Protein AF-A0A853FVM4-F1 (afdb_monomer_lite)

Sequence (102 aa):
MSNGDMLAQLIAQAEAEGAGLVTLRAIAEEAGAMGAQRALSRLGLEDSGAAKDMSELRELLSAWRDAKRSALKAAFQWAGRMTAALVLVGLAVKLGFPGWLK

Foldseek 3Di:
DDPVVVLVVVLVVVVVVPDDSVVSVVVVVVVVVVVVCVVCVVVVQNDPCSVVVVVVVVVVVVVVVVVVVVVVVVVVVVVVVVVVVVVVVVVCVVVVVVVVVD

Radius of gyration: 32.86 Å; chains: 1; bounding box: 62×16×92 Å

pLDDT: mean 93.23, std 8.55, range [50.22, 98.38]

Secondary structure (DSSP, 8-state):
--HHHHHHHHHHHHHHTT--HHHHHHHHHHHHHHHHHHHHHHTT--STTHHHHHHHHHHHHHHHHHHHHHHHHHHHHHHHHHHHHHHHHHHHHHTTGGGT--

Structure (mmCIF, N/CA/C/O backbone):
data_AF-A0A853FVM4-F1
#
_entry.id   AF-A0A853FVM4-F1
#
loop_
_atom_site.group_PDB
_atom_site.id
_atom_site.type_symbol
_atom_site.label_atom_id
_atom_site.label_alt_id
_atom_site.label_comp_id
_atom_site.label_asym_id
_atom_site.label_entity_id
_atom_site.label_seq_id
_atom_site.pdbx_PDB_ins_code
_atom_site.Cartn_x
_atom_site.Cartn_y
_atom_site.Cartn_z
_atom_site.occupancy
_atom_site.B_iso_or_equiv
_atom_site.auth_seq_id
_atom_site.auth_comp_id
_atom_site.auth_asym_id
_atom_site.auth_atom_id
_atom_site.pdbx_PDB_model_num
ATOM 1 N N . MET A 1 1 ? 5.334 5.051 24.073 1.00 63.44 1 MET A N 1
ATOM 2 C CA . MET A 1 1 ? 3.922 4.669 24.254 1.00 63.44 1 MET A CA 1
ATOM 3 C C . MET A 1 1 ? 3.294 4.537 22.890 1.00 63.44 1 MET A C 1
ATOM 5 O O . MET A 1 1 ? 3.281 5.506 22.138 1.00 63.44 1 MET A O 1
ATOM 9 N N . SER A 1 2 ? 2.864 3.330 22.553 1.00 89.62 2 SER A N 1
ATOM 10 C CA . SER A 1 2 ? 2.010 3.077 21.400 1.00 89.62 2 SER A CA 1
ATOM 11 C C . SER A 1 2 ? 0.577 3.547 21.699 1.00 89.62 2 SER A C 1
ATOM 13 O O . SER A 1 2 ? 0.193 3.685 22.862 1.00 89.62 2 SER A O 1
ATOM 15 N N . ASN A 1 3 ? -0.237 3.765 20.663 1.00 84.81 3 ASN A N 1
ATOM 16 C CA . ASN A 1 3 ? -1.667 4.051 20.845 1.00 84.81 3 ASN A CA 1
ATOM 17 C C . ASN A 1 3 ? -2.386 2.914 21.601 1.00 84.81 3 ASN A C 1
ATOM 19 O O . ASN A 1 3 ? -3.344 3.170 22.325 1.00 84.81 3 ASN A O 1
ATOM 23 N N . GLY A 1 4 ? -1.897 1.673 21.470 1.00 89.25 4 GLY A N 1
ATOM 24 C CA . GLY A 1 4 ? -2.402 0.520 22.215 1.00 89.25 4 GLY A CA 1
ATOM 25 C C . GLY A 1 4 ? -2.084 0.598 23.708 1.00 89.25 4 GLY A C 1
ATOM 26 O O . GLY A 1 4 ? -2.952 0.310 24.526 1.00 89.25 4 GLY A O 1
ATOM 27 N N . ASP A 1 5 ? -0.885 1.068 24.069 1.00 93.88 5 ASP A N 1
ATOM 28 C CA . ASP A 1 5 ? -0.481 1.228 25.474 1.00 93.88 5 ASP A CA 1
ATOM 29 C C . ASP A 1 5 ? -1.358 2.276 26.175 1.00 93.88 5 ASP A C 1
ATOM 31 O O . ASP A 1 5 ? -1.764 2.091 27.319 1.00 93.88 5 ASP A O 1
ATOM 35 N N . MET A 1 6 ? -1.680 3.369 25.473 1.00 95.19 6 MET A N 1
ATOM 36 C CA . MET A 1 6 ? -2.566 4.422 25.977 1.00 95.19 6 MET A CA 1
ATOM 37 C C . MET A 1 6 ? -4.001 3.911 26.166 1.00 95.19 6 MET A C 1
ATOM 39 O O . MET A 1 6 ? -4.601 4.157 27.209 1.00 95.19 6 MET A O 1
ATOM 43 N N . LEU A 1 7 ? -4.545 3.169 25.195 1.00 94.12 7 LEU A N 1
ATOM 44 C CA . LEU A 1 7 ? -5.885 2.584 25.307 1.00 94.12 7 LEU A CA 1
ATOM 45 C C . LEU A 1 7 ? -5.971 1.583 26.469 1.00 94.12 7 LEU A C 1
ATOM 47 O O . LEU A 1 7 ? -6.938 1.609 27.226 1.00 94.12 7 LEU A O 1
ATOM 51 N N . ALA A 1 8 ? -4.950 0.741 26.644 1.00 94.50 8 ALA A N 1
ATOM 52 C CA . ALA A 1 8 ? -4.883 -0.209 27.751 1.00 94.50 8 ALA A CA 1
ATOM 53 C C . ALA A 1 8 ? -4.856 0.496 29.118 1.00 94.50 8 ALA A C 1
ATOM 55 O O . ALA A 1 8 ? -5.560 0.073 30.033 1.00 94.50 8 ALA A O 1
ATOM 56 N N . GLN A 1 9 ? -4.103 1.596 29.248 1.00 95.81 9 GLN A N 1
ATOM 57 C CA . GLN A 1 9 ? -4.085 2.410 30.471 1.00 95.81 9 GLN A CA 1
ATOM 58 C C . GLN A 1 9 ? -5.451 3.040 30.770 1.00 95.81 9 GLN A C 1
ATOM 60 O O . GLN A 1 9 ? -5.893 3.002 31.915 1.00 95.81 9 GLN A O 1
ATOM 65 N N . LEU A 1 10 ? -6.142 3.568 29.755 1.00 95.88 10 LEU A N 1
ATOM 66 C CA . LEU A 1 10 ? -7.477 4.156 29.920 1.00 95.88 10 LEU A CA 1
ATOM 67 C C . LEU A 1 10 ? -8.527 3.111 30.324 1.00 95.88 10 LEU A C 1
ATOM 69 O O . LEU A 1 10 ? -9.369 3.390 31.173 1.00 95.88 10 LEU A O 1
ATOM 73 N N . ILE A 1 11 ? -8.462 1.902 29.756 1.00 96.12 11 ILE A N 1
ATOM 74 C CA . ILE A 1 11 ? -9.347 0.793 30.142 1.00 96.12 11 ILE A CA 1
ATOM 75 C C . ILE A 1 11 ? -9.083 0.378 31.592 1.00 96.12 11 ILE A C 1
ATOM 77 O O . ILE A 1 11 ? -10.034 0.242 32.355 1.00 96.12 11 ILE A O 1
ATOM 81 N N . ALA A 1 12 ? -7.814 0.229 31.985 1.00 95.50 12 ALA A N 1
ATOM 82 C CA . ALA A 1 12 ? -7.443 -0.126 33.355 1.00 95.50 12 ALA A CA 1
ATOM 83 C C . ALA A 1 12 ? -7.876 0.944 34.372 1.00 95.50 12 ALA A C 1
ATOM 85 O O . ALA A 1 12 ? -8.339 0.614 35.462 1.00 95.50 12 ALA A O 1
ATOM 86 N N . GLN A 1 13 ? -7.768 2.227 34.012 1.00 96.81 13 GLN A N 1
ATOM 87 C CA . GLN A 1 13 ? -8.269 3.321 34.840 1.00 96.81 13 GLN A CA 1
ATOM 88 C C . GLN A 1 13 ? -9.796 3.256 34.992 1.00 96.81 13 GLN A C 1
ATOM 90 O O . GLN A 1 13 ? -10.299 3.309 36.110 1.00 96.81 13 GLN A O 1
ATOM 95 N N . ALA A 1 14 ? -10.533 3.098 33.890 1.00 96.56 14 ALA A N 1
ATOM 96 C CA . ALA A 1 14 ? -11.992 3.023 33.925 1.00 96.56 14 ALA A CA 1
ATOM 97 C C . ALA A 1 14 ? -12.498 1.784 34.688 1.00 96.56 14 ALA A C 1
ATOM 99 O O . ALA A 1 14 ? -13.502 1.860 35.395 1.00 96.56 14 ALA A O 1
ATOM 100 N N . GLU A 1 15 ? -11.798 0.651 34.587 1.00 96.44 15 GLU A N 1
ATOM 101 C CA . GLU A 1 15 ? -12.080 -0.547 35.386 1.00 96.44 15 GLU A CA 1
ATOM 102 C C . GLU A 1 15 ? -11.872 -0.282 36.886 1.00 96.44 15 GLU A C 1
ATOM 104 O O . GLU A 1 15 ? -12.729 -0.641 37.693 1.00 96.44 15 GLU A O 1
ATOM 109 N N . ALA A 1 16 ? -10.790 0.411 37.264 1.00 96.19 16 ALA A N 1
ATOM 110 C CA . ALA A 1 16 ? -10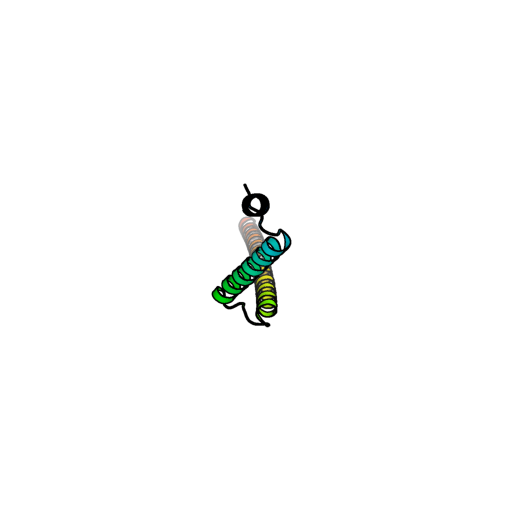.547 0.823 38.650 1.00 96.19 16 ALA A CA 1
ATOM 111 C C . ALA A 1 16 ? -11.618 1.799 39.182 1.00 96.19 16 ALA A C 1
ATOM 113 O O . ALA A 1 16 ? -11.905 1.808 40.378 1.00 96.19 16 ALA A O 1
ATOM 114 N N . GLU A 1 17 ? -12.243 2.578 38.296 1.00 96.81 17 GLU A N 1
ATOM 115 C CA . GLU A 1 17 ? -13.390 3.452 38.588 1.00 96.81 17 GLU A CA 1
ATOM 116 C C . GLU A 1 17 ? -14.743 2.699 38.599 1.00 96.81 17 GLU A C 1
ATOM 118 O O . GLU A 1 17 ? -15.788 3.298 38.856 1.00 96.81 17 GLU A O 1
ATOM 123 N N . GLY A 1 18 ? -14.741 1.377 38.377 1.00 95.12 18 GLY A N 1
ATOM 124 C CA . GLY A 1 18 ? -15.912 0.500 38.487 1.00 95.12 18 GLY A CA 1
ATOM 125 C C . GLY A 1 18 ? -16.638 0.208 37.170 1.00 95.12 18 GLY A C 1
ATOM 126 O O . GLY A 1 18 ? -17.717 -0.392 37.190 1.00 95.12 18 GLY A O 1
ATOM 127 N N . ALA A 1 19 ? -16.086 0.604 36.020 1.00 96.31 19 ALA A N 1
ATOM 128 C CA . ALA A 1 19 ? -16.662 0.256 34.725 1.00 96.31 19 ALA A CA 1
ATOM 129 C C . ALA A 1 19 ? -16.438 -1.231 34.391 1.00 96.31 19 ALA A C 1
ATOM 131 O O . ALA A 1 19 ? -15.366 -1.792 34.599 1.00 96.31 19 ALA A O 1
ATOM 132 N N . GLY A 1 20 ? -17.453 -1.882 33.818 1.00 96.94 20 GLY A N 1
ATOM 133 C CA . GLY A 1 20 ? -17.348 -3.284 33.416 1.00 96.94 20 GLY A CA 1
ATOM 134 C C . GLY A 1 20 ? -16.413 -3.474 32.218 1.00 96.94 20 GLY A C 1
ATOM 135 O O . GLY A 1 20 ? -16.670 -2.933 31.141 1.00 96.94 20 GLY A O 1
ATOM 136 N N . LEU A 1 21 ? -15.383 -4.314 32.366 1.00 94.38 21 LEU A N 1
ATOM 137 C CA . LEU A 1 21 ? -14.395 -4.616 31.319 1.00 94.38 21 LEU A CA 1
ATOM 138 C C . LEU A 1 21 ? -15.035 -5.070 29.992 1.00 94.38 21 LEU A C 1
ATOM 140 O O . LEU A 1 21 ? -14.592 -4.677 28.913 1.00 94.38 21 LEU A O 1
ATOM 144 N N . VAL A 1 22 ? -16.105 -5.870 30.059 1.00 96.69 22 VAL A N 1
ATOM 145 C CA . VAL A 1 22 ? -16.844 -6.338 28.870 1.00 96.69 22 VAL A CA 1
ATOM 146 C C . VAL A 1 22 ? -17.437 -5.161 28.095 1.00 96.69 22 VAL A C 1
ATOM 148 O O . VAL A 1 22 ? -17.307 -5.098 26.874 1.00 96.69 22 VAL A O 1
ATOM 151 N N . THR A 1 23 ? -18.039 -4.205 28.802 1.00 96.88 23 THR A N 1
ATOM 152 C CA . THR A 1 23 ? -18.613 -2.993 28.210 1.00 96.88 23 THR A CA 1
ATOM 153 C C . THR A 1 23 ? -17.526 -2.120 27.593 1.00 96.88 23 THR A C 1
ATOM 155 O O . THR A 1 23 ? -17.682 -1.664 26.463 1.00 96.88 23 THR A O 1
ATOM 158 N N . LEU A 1 24 ? -16.400 -1.931 28.289 1.00 96.88 24 LEU A N 1
ATOM 159 C CA . LEU A 1 24 ? -15.263 -1.157 27.777 1.00 96.88 24 LEU A CA 1
ATOM 160 C C . LEU A 1 24 ? -14.692 -1.768 26.494 1.00 96.88 24 LEU A C 1
ATOM 162 O O . LEU A 1 24 ? -14.444 -1.050 25.526 1.00 96.88 24 LEU A O 1
ATOM 166 N N . ARG A 1 25 ? -14.543 -3.097 26.454 1.00 95.06 25 ARG A N 1
ATOM 167 C CA . ARG A 1 25 ? -14.104 -3.806 25.250 1.00 95.06 25 ARG A CA 1
ATOM 168 C C . ARG A 1 25 ? -15.094 -3.627 24.102 1.00 95.06 25 ARG A C 1
ATOM 170 O O . ARG A 1 25 ? -14.666 -3.327 22.995 1.00 95.06 25 ARG A O 1
ATOM 177 N N . ALA A 1 26 ? -16.392 -3.775 24.359 1.00 97.44 26 ALA A N 1
ATOM 178 C CA . ALA A 1 26 ? -17.415 -3.588 23.332 1.00 97.44 26 ALA A CA 1
ATOM 179 C C . ALA A 1 26 ? -17.397 -2.161 22.758 1.00 97.44 26 ALA A C 1
ATOM 181 O O . ALA A 1 26 ? -17.439 -1.991 21.543 1.00 97.44 26 ALA A O 1
ATOM 182 N N . ILE A 1 27 ? -17.256 -1.141 23.613 1.00 96.69 27 ILE A N 1
ATOM 183 C CA . ILE A 1 27 ? -17.134 0.260 23.181 1.00 96.69 27 ILE A CA 1
ATOM 184 C C . ILE A 1 27 ? -15.876 0.463 22.330 1.00 96.69 27 ILE A C 1
ATOM 186 O O . ILE A 1 27 ? -15.946 1.131 21.300 1.00 96.69 27 ILE A O 1
ATOM 190 N N . ALA A 1 28 ? -14.734 -0.097 22.738 1.00 96.12 28 ALA A N 1
ATOM 191 C CA . ALA A 1 28 ? -13.481 0.038 21.997 1.00 96.12 28 ALA A CA 1
ATOM 192 C C . ALA A 1 28 ? -13.554 -0.620 20.608 1.00 96.12 28 ALA A C 1
ATOM 194 O O . ALA A 1 28 ? -13.135 -0.008 19.624 1.00 96.12 28 ALA A O 1
ATOM 195 N N . GLU A 1 29 ? -14.120 -1.826 20.520 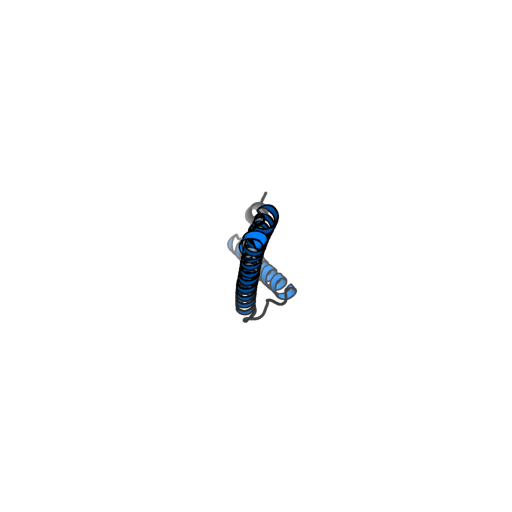1.00 96.81 29 GLU A N 1
ATOM 196 C CA . GLU A 1 29 ? -14.333 -2.536 19.251 1.00 96.81 29 GLU A CA 1
ATOM 197 C C . GLU A 1 29 ? -15.286 -1.756 18.332 1.00 96.81 29 GLU A C 1
ATOM 199 O O . GLU A 1 29 ? -14.960 -1.509 17.171 1.00 96.81 29 GLU A O 1
ATOM 204 N N . GLU A 1 30 ? -16.419 -1.275 18.855 1.00 98.00 30 GLU A N 1
ATOM 205 C CA . GLU A 1 30 ? -17.403 -0.514 18.074 1.00 98.00 30 GLU A CA 1
ATOM 206 C C . GLU A 1 30 ? -16.839 0.839 17.611 1.00 98.00 30 GLU A C 1
ATOM 208 O O . GLU A 1 30 ? -16.993 1.236 16.455 1.00 98.00 30 GLU A O 1
ATOM 213 N N . ALA A 1 31 ? -16.115 1.550 18.481 1.00 96.50 31 ALA A N 1
ATOM 214 C CA . ALA A 1 31 ? -15.441 2.795 18.121 1.00 96.50 31 ALA A CA 1
ATOM 215 C C . ALA A 1 31 ? -14.367 2.573 17.045 1.00 96.50 31 ALA A C 1
ATOM 217 O O . ALA A 1 31 ? -14.243 3.392 16.127 1.00 96.50 31 ALA A O 1
ATOM 218 N N . GLY A 1 32 ? -13.623 1.466 17.133 1.00 95.69 32 GLY A N 1
ATOM 219 C CA . GLY A 1 32 ? -12.650 1.044 16.129 1.00 95.69 32 GLY A CA 1
ATOM 220 C C . GLY A 1 32 ? -13.305 0.732 14.784 1.00 95.69 32 GLY A C 1
ATOM 221 O O . GLY A 1 32 ? -12.884 1.281 13.762 1.00 95.69 32 GLY A O 1
ATOM 222 N N . ALA A 1 33 ? -14.373 -0.068 14.784 1.00 96.62 33 ALA A N 1
ATOM 223 C CA . ALA A 1 33 ? -15.144 -0.407 13.590 1.00 96.62 33 ALA A CA 1
ATOM 224 C C . ALA A 1 33 ? -15.740 0.845 12.923 1.00 96.62 33 ALA A C 1
ATOM 226 O O . ALA A 1 33 ? -15.530 1.071 11.729 1.00 96.62 33 ALA A O 1
ATOM 227 N N . MET A 1 34 ? -16.381 1.726 13.700 1.00 97.06 34 MET A N 1
ATOM 228 C CA . MET A 1 34 ? -16.895 3.008 13.205 1.00 97.06 34 MET A CA 1
ATOM 229 C C . MET A 1 34 ? -15.781 3.912 12.661 1.00 97.06 34 MET A C 1
ATOM 231 O O . MET A 1 34 ? -15.968 4.612 11.665 1.00 97.06 34 MET A O 1
ATOM 235 N N . GLY A 1 35 ? -14.619 3.940 13.318 1.00 96.31 35 GLY A N 1
ATOM 236 C CA . GLY A 1 35 ? -13.454 4.695 12.861 1.00 96.31 35 GLY A CA 1
ATOM 237 C C . GLY A 1 35 ? -12.938 4.194 11.513 1.00 96.31 35 GLY A C 1
ATOM 238 O O . GLY A 1 35 ? -12.746 4.995 10.596 1.00 96.31 35 GLY A O 1
ATOM 239 N N . ALA A 1 36 ? -12.782 2.877 11.376 1.00 96.12 36 ALA A N 1
ATOM 240 C CA . ALA A 1 36 ? -12.363 2.231 10.138 1.00 96.12 36 ALA A CA 1
ATOM 241 C C . ALA A 1 36 ? -13.366 2.480 9.005 1.00 96.12 36 ALA A C 1
ATOM 243 O O . ALA A 1 36 ? -12.967 2.900 7.921 1.00 96.12 36 ALA A O 1
ATOM 244 N N . GLN A 1 37 ? -14.666 2.325 9.267 1.00 96.00 37 GLN A N 1
ATOM 245 C CA . GLN A 1 37 ? -15.713 2.567 8.273 1.00 96.00 37 GLN A CA 1
ATOM 246 C C . GLN A 1 37 ? -15.724 4.024 7.790 1.00 96.00 37 GLN A C 1
ATOM 248 O O . GLN A 1 37 ? -15.804 4.267 6.589 1.00 96.00 37 GLN A O 1
ATOM 253 N N . ARG A 1 38 ? -15.575 5.006 8.695 1.00 96.69 38 ARG A N 1
ATOM 254 C CA . ARG A 1 38 ? -15.460 6.430 8.319 1.00 96.69 38 ARG A CA 1
ATOM 255 C C . ARG A 1 38 ? -14.195 6.725 7.518 1.00 96.69 38 ARG A C 1
ATOM 257 O O . ARG A 1 38 ? -14.203 7.609 6.667 1.00 96.69 38 ARG A O 1
ATOM 264 N N . ALA A 1 39 ? -13.089 6.052 7.827 1.00 97.31 39 ALA A N 1
ATOM 265 C CA . ALA A 1 39 ? -11.851 6.218 7.077 1.00 97.31 39 ALA A CA 1
ATOM 266 C C . ALA A 1 39 ? -11.986 5.645 5.660 1.00 97.31 39 ALA A C 1
ATOM 268 O O . ALA A 1 39 ? -11.615 6.321 4.704 1.00 97.31 39 ALA A O 1
ATOM 269 N N . LEU A 1 40 ? -12.568 4.449 5.527 1.00 95.62 40 LEU A N 1
ATOM 270 C CA . LEU A 1 40 ? -12.847 3.826 4.234 1.00 95.62 40 LEU A CA 1
ATOM 271 C C . LEU A 1 40 ? -13.825 4.663 3.409 1.00 95.62 40 LEU A C 1
ATOM 273 O O . LEU A 1 40 ? -13.545 4.916 2.244 1.00 95.62 40 LEU A O 1
ATOM 277 N N . SER A 1 41 ? -14.889 5.196 4.014 1.00 95.62 41 SER A N 1
ATOM 278 C CA . SER A 1 41 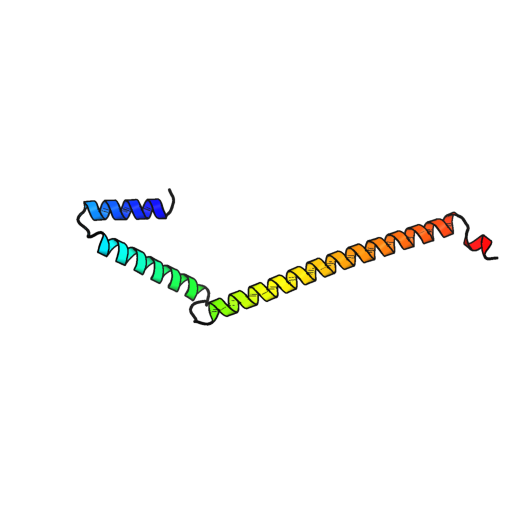? -15.847 6.032 3.282 1.00 95.62 41 SER A CA 1
ATOM 279 C C . SER A 1 41 ? -15.261 7.355 2.797 1.00 95.62 41 SER A C 1
ATOM 281 O O . SER A 1 41 ? -15.546 7.809 1.694 1.00 95.62 41 SER A O 1
ATOM 283 N N . ARG A 1 42 ? -14.361 7.972 3.572 1.00 96.25 42 ARG A N 1
ATOM 284 C CA . ARG A 1 42 ? -13.613 9.161 3.118 1.00 96.25 42 ARG A CA 1
ATOM 285 C C . ARG A 1 42 ? -12.695 8.871 1.933 1.00 96.25 42 ARG A C 1
ATOM 287 O O . ARG A 1 42 ? -12.352 9.797 1.205 1.00 96.25 42 ARG A O 1
ATOM 294 N N . LEU A 1 43 ? -12.275 7.619 1.775 1.00 94.75 43 LEU A N 1
ATOM 295 C CA . LEU A 1 43 ? -11.482 7.155 0.641 1.00 94.75 43 LEU A CA 1
ATOM 296 C C . LEU A 1 43 ? -12.354 6.657 -0.523 1.00 94.75 43 LEU A C 1
ATOM 298 O O . LEU A 1 43 ? -11.794 6.328 -1.565 1.00 94.75 43 LEU A O 1
ATOM 302 N N . GLY A 1 44 ? -13.684 6.611 -0.367 1.00 93.00 44 GLY A N 1
ATOM 303 C CA . GLY A 1 44 ? -14.598 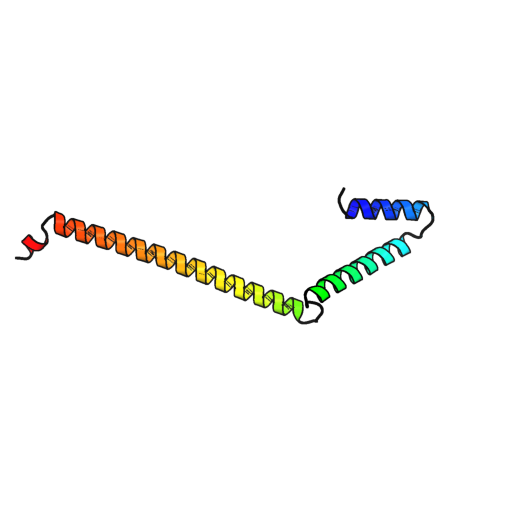6.023 -1.348 1.00 93.00 44 GLY A CA 1
ATOM 304 C C . GLY A 1 44 ? -14.484 4.497 -1.446 1.00 93.00 44 GLY A C 1
ATOM 305 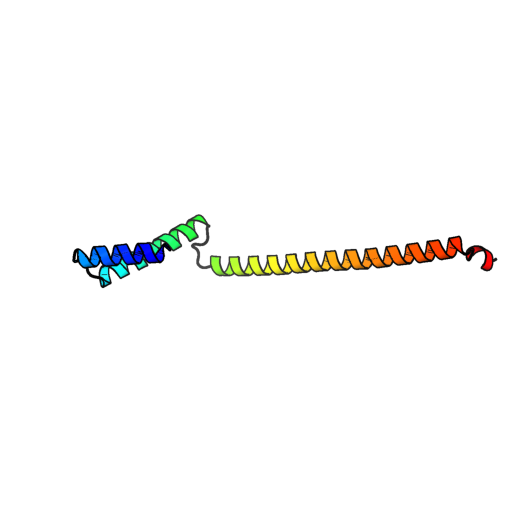O O . GLY A 1 44 ? -14.663 3.952 -2.527 1.00 93.00 44 GLY A O 1
ATOM 306 N N . LEU A 1 45 ? -14.081 3.825 -0.359 1.00 94.56 45 LEU A N 1
ATOM 307 C CA . LEU A 1 45 ? -13.837 2.376 -0.277 1.00 94.56 45 LEU A CA 1
ATOM 308 C C . LEU A 1 45 ? -14.852 1.653 0.628 1.00 94.56 45 LEU A C 1
ATOM 310 O O . LEU A 1 45 ? -14.534 0.634 1.243 1.00 94.56 45 LEU A O 1
ATOM 314 N N . GLU A 1 46 ? -16.042 2.217 0.802 1.00 93.12 46 GLU A N 1
ATOM 315 C CA . GLU A 1 46 ? -17.100 1.675 1.658 1.00 93.12 46 GLU A CA 1
ATOM 316 C C . GLU A 1 46 ? -17.961 0.597 0.986 1.00 93.12 46 GLU A C 1
ATOM 318 O O . GLU A 1 46 ? -18.703 -0.105 1.679 1.00 93.12 46 GLU A O 1
ATOM 323 N N . ASP A 1 47 ? -17.896 0.470 -0.340 1.00 93.00 47 ASP A N 1
ATOM 324 C CA . ASP A 1 47 ? -18.692 -0.496 -1.089 1.00 93.00 47 ASP A CA 1
ATOM 325 C C . ASP A 1 47 ? -18.078 -1.909 -1.061 1.00 93.00 47 ASP A C 1
ATOM 327 O O . ASP A 1 47 ? -16.891 -2.116 -0.804 1.00 93.00 47 ASP A O 1
ATOM 331 N N . SER A 1 48 ? -18.902 -2.921 -1.345 1.00 89.62 48 SER A N 1
ATOM 332 C CA . SER A 1 48 ? -18.478 -4.328 -1.317 1.00 89.62 48 SER A CA 1
ATOM 333 C C . SER A 1 48 ? -17.459 -4.703 -2.405 1.00 89.62 48 SER A C 1
ATOM 335 O O . SER A 1 48 ? -16.819 -5.750 -2.296 1.00 89.62 48 SER A O 1
ATOM 337 N N . GLY A 1 49 ? -17.333 -3.899 -3.464 1.00 91.94 49 GLY A N 1
ATOM 338 C CA . GLY A 1 49 ? -16.391 -4.078 -4.571 1.00 91.94 49 GLY A CA 1
ATOM 339 C C . GLY A 1 49 ? -15.016 -3.448 -4.327 1.00 91.94 49 GLY A C 1
ATOM 340 O O . GLY A 1 49 ? -14.032 -3.939 -4.878 1.00 91.94 49 GLY A O 1
ATOM 341 N N . ALA A 1 50 ? -14.906 -2.464 -3.431 1.00 93.19 50 ALA A N 1
ATOM 342 C CA . ALA A 1 50 ? -13.681 -1.704 -3.162 1.00 93.19 50 ALA A CA 1
ATOM 343 C C . ALA A 1 50 ? -12.415 -2.561 -2.956 1.00 93.19 50 ALA A C 1
ATOM 345 O O . ALA A 1 50 ? -11.334 -2.248 -3.462 1.00 93.19 50 ALA A O 1
ATOM 346 N N . ALA A 1 51 ? -12.529 -3.673 -2.222 1.00 91.44 51 ALA A N 1
ATOM 347 C CA . ALA A 1 51 ? -11.402 -4.577 -1.986 1.00 91.44 51 ALA A CA 1
ATOM 348 C C . ALA A 1 51 ? -10.916 -5.258 -3.278 1.00 91.44 51 ALA A C 1
ATOM 350 O O . ALA A 1 51 ? -9.708 -5.413 -3.486 1.00 91.44 51 ALA A O 1
ATOM 351 N N . LYS A 1 52 ? -11.854 -5.643 -4.151 1.00 93.88 52 LYS A N 1
ATOM 352 C CA . LYS A 1 52 ? -11.565 -6.256 -5.446 1.00 93.88 52 LYS A CA 1
ATOM 353 C C . LYS A 1 52 ? -10.925 -5.233 -6.378 1.00 93.88 52 LYS A C 1
ATOM 355 O O . LYS A 1 52 ? -9.842 -5.498 -6.894 1.00 93.88 52 LYS A O 1
ATOM 360 N N . ASP A 1 53 ? -11.502 -4.045 -6.489 1.00 94.44 53 ASP A N 1
ATOM 361 C CA . ASP A 1 53 ? -10.987 -2.984 -7.357 1.00 94.44 53 ASP A CA 1
ATOM 362 C C . ASP A 1 53 ? -9.564 -2.570 -6.950 1.00 94.44 53 ASP A C 1
ATOM 364 O O . ASP A 1 53 ? -8.667 -2.447 -7.787 1.00 94.44 53 ASP A O 1
ATOM 368 N N . MET A 1 54 ? -9.293 -2.458 -5.644 1.00 95.06 54 MET A N 1
ATOM 369 C CA . MET A 1 54 ? -7.942 -2.187 -5.144 1.00 95.06 54 MET A CA 1
ATOM 370 C C . MET A 1 54 ? -6.957 -3.317 -5.484 1.00 95.06 54 MET A C 1
ATOM 372 O O . MET A 1 54 ? -5.775 -3.052 -5.728 1.00 95.06 54 MET A O 1
ATOM 376 N N . SER A 1 55 ? -7.407 -4.575 -5.497 1.00 94.44 55 SER A N 1
ATOM 377 C CA . SER A 1 55 ? -6.567 -5.706 -5.906 1.00 94.44 55 SER A CA 1
ATOM 378 C C . SER A 1 55 ? -6.242 -5.661 -7.403 1.00 94.44 55 SER A C 1
ATOM 380 O O . SER A 1 55 ? -5.069 -5.775 -7.765 1.00 94.44 55 SER A O 1
ATOM 382 N N . GLU A 1 56 ? -7.230 -5.359 -8.248 1.00 95.50 56 GLU A N 1
ATOM 383 C CA . GLU A 1 56 ? -7.059 -5.234 -9.699 1.00 95.50 56 GLU A CA 1
ATOM 384 C C . GLU A 1 56 ? -6.126 -4.066 -10.049 1.00 95.50 56 GLU A C 1
ATOM 386 O O . GLU A 1 56 ? -5.185 -4.222 -10.828 1.00 95.50 56 GLU A O 1
ATOM 391 N N . LEU A 1 57 ? -6.291 -2.906 -9.402 1.00 96.31 57 LEU A N 1
ATOM 392 C CA . LEU A 1 57 ? -5.398 -1.757 -9.592 1.00 96.31 57 LEU A CA 1
ATOM 393 C C . LEU A 1 57 ? -3.946 -2.079 -9.218 1.00 96.31 57 LEU A C 1
ATOM 395 O O . LEU A 1 57 ? -3.014 -1.637 -9.897 1.00 96.31 57 LEU A O 1
ATOM 399 N N . ARG A 1 58 ? -3.730 -2.853 -8.147 1.00 95.94 58 ARG A N 1
ATOM 400 C CA . ARG A 1 58 ? -2.383 -3.292 -7.743 1.00 95.94 58 ARG A CA 1
ATOM 401 C C . ARG A 1 58 ? -1.773 -4.239 -8.764 1.00 95.94 58 ARG A C 1
ATOM 403 O O . ARG A 1 58 ? -0.578 -4.129 -9.040 1.00 95.94 58 ARG A O 1
ATOM 410 N N . GLU A 1 59 ? -2.574 -5.133 -9.326 1.00 97.31 59 GLU A N 1
ATOM 411 C CA . GLU A 1 59 ? -2.135 -6.050 -10.372 1.00 97.31 59 GLU A CA 1
ATOM 412 C C . GLU A 1 59 ? -1.745 -5.292 -11.649 1.00 97.31 59 GLU A C 1
ATOM 414 O O . GLU A 1 59 ? -0.630 -5.465 -12.150 1.00 97.31 59 GLU A O 1
ATOM 419 N N . LEU A 1 60 ? -2.585 -4.354 -12.102 1.00 96.94 60 LEU A N 1
ATOM 420 C CA . LEU A 1 60 ? -2.290 -3.481 -13.244 1.00 96.94 60 LEU A CA 1
ATOM 421 C C . LEU A 1 60 ? -1.023 -2.641 -13.021 1.00 96.94 60 LEU A C 1
ATOM 423 O O . LEU A 1 60 ? -0.178 -2.533 -13.913 1.00 96.94 60 LEU A O 1
ATOM 427 N N . LEU A 1 61 ? -0.848 -2.076 -11.822 1.00 97.06 61 LEU A N 1
ATOM 428 C CA . LEU A 1 61 ? 0.363 -1.336 -11.455 1.00 97.06 61 LEU A CA 1
ATOM 429 C C . LEU A 1 61 ? 1.605 -2.227 -11.442 1.00 97.06 61 LEU A C 1
ATOM 431 O O . LEU A 1 61 ? 2.683 -1.780 -11.848 1.00 97.06 61 LEU A O 1
ATOM 435 N N . SER A 1 62 ? 1.474 -3.476 -10.991 1.00 96.62 62 SER A N 1
ATOM 436 C CA . SER A 1 62 ? 2.573 -4.438 -11.042 1.00 96.62 62 SER A CA 1
ATOM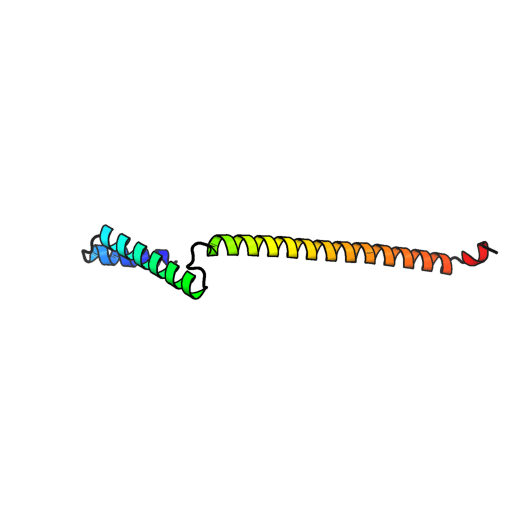 437 C C . SER A 1 62 ? 2.960 -4.730 -12.488 1.00 96.62 62 SER A C 1
ATOM 439 O O . SER A 1 62 ? 4.125 -4.551 -12.843 1.00 96.62 62 SER A O 1
ATOM 441 N N . ALA A 1 63 ? 1.983 -5.057 -13.339 1.00 96.81 63 ALA A N 1
ATOM 442 C CA . ALA A 1 63 ? 2.205 -5.317 -14.758 1.00 96.81 63 ALA A CA 1
ATOM 443 C C . ALA A 1 63 ? 2.847 -4.113 -15.471 1.00 96.81 63 ALA A C 1
ATOM 445 O O . ALA A 1 63 ? 3.803 -4.271 -16.234 1.00 96.81 63 ALA A O 1
ATOM 446 N N . TRP A 1 64 ? 2.394 -2.891 -15.178 1.00 96.69 64 TRP A N 1
ATOM 447 C CA . TRP A 1 64 ? 2.990 -1.672 -15.728 1.00 96.69 64 TRP A CA 1
ATOM 448 C C . TRP A 1 64 ? 4.433 -1.459 -15.260 1.00 96.69 64 TRP A C 1
ATOM 450 O O . TRP A 1 64 ? 5.311 -1.114 -16.059 1.00 96.69 64 TRP A O 1
ATOM 460 N N . ARG A 1 65 ? 4.714 -1.679 -13.971 1.00 97.06 65 ARG A N 1
ATOM 461 C CA . ARG A 1 65 ? 6.073 -1.562 -13.426 1.00 97.06 65 ARG A CA 1
ATOM 462 C C . ARG A 1 65 ? 7.015 -2.583 -14.059 1.00 97.06 65 ARG A C 1
ATOM 464 O O . ARG A 1 65 ? 8.159 -2.236 -14.372 1.00 97.06 65 ARG A O 1
ATOM 471 N N . ASP A 1 66 ? 6.535 -3.799 -14.280 1.00 96.88 66 ASP A N 1
ATOM 472 C CA . ASP A 1 66 ? 7.300 -4.860 -14.927 1.00 96.88 66 ASP A CA 1
ATOM 473 C C . ASP A 1 66 ? 7.558 -4.532 -16.400 1.00 96.88 66 ASP A C 1
ATOM 475 O O . ASP A 1 66 ? 8.703 -4.609 -16.856 1.00 96.88 66 ASP A O 1
ATOM 479 N N . ALA A 1 67 ? 6.546 -4.036 -17.117 1.00 96.75 67 ALA A N 1
ATOM 480 C CA . ALA A 1 67 ? 6.695 -3.548 -18.486 1.00 96.75 67 ALA A CA 1
ATOM 481 C C . ALA A 1 67 ? 7.717 -2.402 -18.576 1.00 96.75 67 ALA A C 1
ATOM 483 O O . ALA A 1 67 ? 8.613 -2.437 -19.423 1.00 96.75 67 ALA A O 1
ATOM 484 N N . LYS A 1 68 ? 7.664 -1.424 -17.662 1.00 96.56 68 LYS A N 1
ATOM 485 C CA . LYS A 1 68 ? 8.631 -0.314 -17.599 1.00 96.56 68 LYS A CA 1
ATOM 486 C C . LYS A 1 68 ? 10.055 -0.815 -17.358 1.00 96.56 68 LYS A C 1
ATOM 488 O O . LYS A 1 68 ? 10.990 -0.363 -18.021 1.00 96.56 68 LYS A O 1
ATOM 493 N N . ARG A 1 69 ? 10.241 -1.755 -16.426 1.00 96.62 69 ARG A N 1
ATOM 494 C CA . ARG A 1 69 ? 11.558 -2.346 -16.140 1.00 96.62 69 ARG A CA 1
ATOM 495 C C . ARG A 1 69 ? 12.078 -3.148 -17.338 1.00 96.62 69 ARG A C 1
ATOM 497 O O . ARG A 1 69 ? 13.263 -3.054 -17.658 1.00 96.62 69 ARG A O 1
ATOM 504 N N . SER A 1 70 ? 11.198 -3.880 -18.019 1.00 97.00 70 SER A N 1
ATOM 505 C CA . SER A 1 70 ? 11.518 -4.622 -19.241 1.00 97.00 70 SER A CA 1
ATOM 506 C C . SER A 1 70 ? 11.951 -3.688 -20.375 1.00 97.00 70 SER A C 1
ATOM 508 O O . SER A 1 70 ? 13.018 -3.881 -20.959 1.00 97.00 70 SER A O 1
ATOM 510 N N . ALA A 1 71 ? 11.195 -2.613 -20.617 1.00 97.25 71 ALA A N 1
ATOM 511 C CA . ALA A 1 71 ? 11.517 -1.613 -21.631 1.00 97.25 71 ALA A CA 1
ATOM 512 C C . ALA A 1 71 ? 12.876 -0.946 -21.367 1.00 97.25 71 ALA A C 1
ATOM 514 O O . ALA A 1 71 ? 13.697 -0.841 -22.276 1.00 97.25 71 ALA A O 1
ATOM 515 N N . LEU A 1 72 ? 13.159 -0.566 -20.114 1.00 97.44 72 LEU A N 1
ATOM 516 C CA . LEU A 1 72 ? 14.460 -0.003 -19.737 1.00 97.44 72 LEU A CA 1
ATOM 517 C C . LEU A 1 72 ? 15.601 -0.997 -19.978 1.00 97.44 72 LEU A C 1
ATOM 519 O O . LEU A 1 72 ? 16.627 -0.630 -20.550 1.00 97.44 72 LEU A O 1
ATOM 523 N N . LYS A 1 73 ? 15.423 -2.266 -19.592 1.00 97.19 73 LYS A N 1
ATOM 524 C CA . LYS A 1 73 ? 16.422 -3.316 -19.834 1.00 97.19 73 LYS A CA 1
ATOM 525 C C . LYS A 1 73 ? 16.697 -3.494 -21.330 1.00 97.19 73 LYS A C 1
ATOM 527 O O . LYS A 1 73 ? 17.860 -3.552 -21.728 1.00 97.19 73 LYS A O 1
ATOM 532 N N . ALA A 1 74 ? 15.648 -3.546 -22.149 1.00 97.69 74 ALA A N 1
ATOM 533 C CA . ALA A 1 74 ? 15.767 -3.661 -23.599 1.00 97.69 74 ALA A CA 1
ATOM 534 C C . ALA A 1 74 ? 16.482 -2.444 -24.210 1.00 97.69 74 ALA A C 1
ATOM 536 O O . ALA A 1 74 ? 17.370 -2.613 -25.046 1.00 97.69 74 ALA A O 1
ATOM 537 N N . ALA A 1 75 ? 16.164 -1.233 -23.743 1.00 98.00 75 ALA A N 1
ATOM 538 C CA . ALA A 1 75 ? 16.818 -0.006 -24.187 1.00 98.00 75 ALA A CA 1
ATOM 539 C C . ALA A 1 75 ? 18.326 -0.016 -23.886 1.00 98.00 75 ALA A C 1
ATOM 541 O O . ALA A 1 75 ? 19.124 0.247 -24.784 1.00 98.00 75 ALA A O 1
ATOM 542 N N . PHE A 1 76 ? 18.737 -0.395 -22.669 1.00 98.19 76 PHE A N 1
ATOM 543 C CA . PHE A 1 76 ? 20.160 -0.515 -22.323 1.00 98.19 76 PHE A CA 1
ATOM 544 C C . PHE A 1 76 ? 20.872 -1.605 -23.126 1.00 98.19 76 PHE A C 1
ATOM 546 O O . PHE A 1 76 ? 22.004 -1.407 -23.569 1.00 98.19 76 PHE A O 1
ATOM 553 N N . GLN A 1 77 ? 20.214 -2.743 -23.350 1.00 97.62 77 GLN A N 1
ATOM 554 C CA . GLN A 1 77 ? 20.772 -3.816 -24.168 1.00 97.62 77 GLN A CA 1
ATOM 555 C C . GLN A 1 77 ? 20.991 -3.364 -25.617 1.00 97.62 77 GLN A C 1
ATOM 557 O O . GLN A 1 77 ? 22.046 -3.634 -26.195 1.00 97.62 77 GLN A O 1
ATOM 562 N N . TRP A 1 78 ? 20.014 -2.674 -26.208 1.00 98.25 78 TRP A N 1
ATOM 563 C CA . TRP A 1 78 ? 20.135 -2.124 -27.555 1.00 98.25 78 TRP A CA 1
ATOM 564 C C . TRP A 1 78 ? 21.217 -1.044 -27.625 1.00 98.25 78 TRP A C 1
ATOM 566 O O . TRP A 1 78 ? 22.073 -1.106 -28.505 1.00 98.25 78 TRP A O 1
ATOM 576 N N . ALA A 1 79 ? 21.253 -0.126 -26.657 1.00 98.25 79 ALA A N 1
ATOM 577 C CA . ALA A 1 79 ? 22.282 0.906 -26.577 1.00 98.25 79 ALA A CA 1
ATOM 578 C C . ALA A 1 79 ? 23.691 0.295 -26.505 1.00 98.25 79 ALA A C 1
ATOM 580 O O . ALA A 1 79 ? 24.569 0.695 -27.261 1.00 98.25 79 ALA A O 1
ATOM 581 N N . GLY A 1 80 ? 23.897 -0.734 -25.676 1.00 98.12 80 GLY A N 1
ATOM 582 C CA . GLY A 1 80 ? 25.173 -1.452 -25.605 1.00 98.12 80 GLY A CA 1
ATOM 583 C C . GLY A 1 80 ? 25.577 -2.092 -26.939 1.00 98.12 80 GLY A C 1
ATOM 584 O O . GLY A 1 80 ? 26.734 -1.985 -27.346 1.00 98.12 80 GLY A O 1
ATOM 585 N N . ARG A 1 81 ? 24.623 -2.701 -27.659 1.00 97.69 81 ARG A N 1
ATOM 586 C CA . ARG A 1 81 ? 24.861 -3.258 -29.004 1.00 97.69 81 ARG A CA 1
ATOM 587 C C . ARG A 1 81 ? 25.251 -2.177 -30.011 1.00 97.69 81 ARG A C 1
ATOM 589 O O . ARG A 1 81 ? 26.201 -2.379 -30.762 1.00 97.69 81 ARG A O 1
ATOM 596 N N . MET A 1 82 ? 24.561 -1.037 -30.003 1.00 98.19 82 MET A N 1
ATOM 597 C CA . MET A 1 82 ? 24.877 0.095 -30.879 1.00 98.19 82 MET A CA 1
ATOM 598 C C . MET A 1 82 ? 26.263 0.661 -30.581 1.00 98.19 82 MET A C 1
ATOM 600 O O . MET A 1 82 ? 27.048 0.863 -31.504 1.00 98.19 82 MET A O 1
ATOM 604 N N . THR A 1 83 ? 26.604 0.839 -29.305 1.00 98.38 83 THR A N 1
ATOM 605 C CA . THR A 1 83 ? 27.937 1.290 -28.895 1.00 98.38 83 THR A CA 1
ATOM 606 C C . THR A 1 83 ? 29.021 0.325 -29.374 1.00 98.38 83 THR A C 1
ATOM 608 O O . THR A 1 83 ? 29.995 0.762 -29.981 1.00 98.38 83 THR A O 1
ATOM 611 N N . ALA A 1 84 ? 28.850 -0.987 -29.178 1.00 97.75 84 ALA A N 1
ATOM 612 C CA . ALA A 1 84 ? 29.816 -1.982 -29.652 1.00 97.75 84 ALA A CA 1
ATOM 613 C C . ALA A 1 84 ? 29.973 -1.966 -31.184 1.00 97.75 84 ALA A C 1
ATOM 615 O O . ALA A 1 84 ? 31.097 -1.994 -31.687 1.00 97.75 84 ALA A O 1
ATOM 616 N N . ALA A 1 85 ? 28.866 -1.865 -31.928 1.00 97.62 85 ALA A N 1
ATOM 617 C CA . ALA A 1 85 ? 28.900 -1.753 -33.384 1.00 97.62 85 ALA A CA 1
ATOM 618 C C . ALA A 1 85 ? 29.659 -0.496 -33.839 1.00 97.62 85 ALA A C 1
ATOM 620 O O . ALA A 1 85 ? 30.519 -0.584 -34.714 1.00 97.62 85 ALA A O 1
ATOM 621 N N . LEU A 1 86 ? 29.408 0.655 -33.206 1.00 97.44 86 LEU A N 1
ATOM 622 C CA . LEU A 1 86 ? 30.119 1.902 -33.499 1.00 97.44 86 LEU A CA 1
ATOM 623 C C . LEU A 1 86 ? 31.624 1.793 -33.220 1.00 97.44 86 LEU A C 1
ATOM 625 O O . LEU A 1 86 ? 32.424 2.278 -34.018 1.00 97.44 86 LEU A O 1
ATOM 629 N N . VAL A 1 87 ? 32.023 1.117 -32.138 1.00 96.94 87 VAL A N 1
ATOM 630 C CA . VAL A 1 87 ? 33.440 0.858 -31.832 1.00 96.94 87 VAL A CA 1
ATOM 631 C C . VAL A 1 87 ? 34.095 0.009 -32.924 1.00 96.94 87 VAL A C 1
ATOM 633 O O . VAL A 1 87 ? 35.183 0.353 -33.386 1.00 96.94 87 VAL A O 1
ATOM 636 N N . LEU A 1 88 ? 33.439 -1.065 -33.376 1.00 95.62 88 LEU A N 1
ATOM 637 C CA . LEU A 1 88 ? 33.955 -1.918 -34.453 1.00 95.62 88 LEU A CA 1
ATOM 638 C C . LEU A 1 88 ? 34.086 -1.159 -35.777 1.00 95.62 88 LEU A C 1
ATOM 640 O O . LEU A 1 88 ? 35.118 -1.266 -36.438 1.00 95.62 88 LEU A O 1
ATOM 644 N N . VAL A 1 89 ? 33.082 -0.354 -36.139 1.00 95.19 89 VAL A N 1
ATOM 645 C CA . VAL A 1 89 ? 33.143 0.520 -37.323 1.00 95.19 89 VAL A CA 1
ATOM 646 C C . VAL A 1 89 ? 34.315 1.497 -37.204 1.00 95.19 89 VAL A C 1
ATOM 648 O O . VAL A 1 89 ? 35.107 1.624 -38.137 1.00 95.19 89 VAL A O 1
ATOM 651 N N . GLY A 1 90 ? 34.480 2.140 -36.045 1.00 94.19 90 GLY A N 1
ATOM 652 C CA . GLY A 1 90 ? 35.598 3.047 -35.787 1.00 94.19 90 GLY A CA 1
ATOM 653 C C . GLY A 1 90 ? 36.964 2.365 -35.912 1.00 94.19 90 GLY A C 1
ATOM 654 O O . GLY A 1 90 ? 37.880 2.925 -36.518 1.00 94.19 90 GLY A O 1
ATOM 655 N N . LEU A 1 91 ? 37.101 1.137 -35.402 1.00 94.31 91 LEU A N 1
ATOM 656 C CA . LEU A 1 91 ? 38.317 0.334 -35.554 1.00 94.31 91 LEU A CA 1
ATOM 657 C C . LEU A 1 91 ? 38.585 -0.037 -37.015 1.00 94.31 91 LEU A C 1
ATOM 659 O O . LEU A 1 91 ? 39.715 0.121 -37.468 1.00 94.31 91 LEU A O 1
ATOM 663 N N . ALA A 1 92 ? 37.571 -0.474 -37.764 1.00 91.06 92 ALA A N 1
ATOM 664 C CA . ALA A 1 92 ? 37.715 -0.826 -39.178 1.00 91.06 92 ALA A CA 1
ATOM 665 C C . ALA A 1 92 ? 38.199 0.366 -40.022 1.00 91.06 92 ALA A C 1
ATOM 667 O O . ALA A 1 92 ? 39.085 0.212 -40.865 1.00 91.06 92 ALA A O 1
ATOM 668 N N . VAL A 1 93 ? 37.670 1.566 -39.752 1.00 92.50 93 VAL A N 1
ATOM 669 C CA . VAL A 1 93 ? 38.116 2.808 -40.400 1.00 92.50 93 VAL A CA 1
ATOM 670 C C . VAL A 1 93 ? 39.554 3.150 -39.999 1.00 92.50 93 VAL A C 1
ATOM 672 O O . VAL A 1 93 ? 40.380 3.408 -40.873 1.00 92.50 93 VAL A O 1
ATOM 675 N N . LYS A 1 94 ? 39.888 3.105 -38.700 1.00 87.94 94 LYS A N 1
ATOM 676 C CA . LYS A 1 94 ? 41.236 3.435 -38.199 1.00 87.94 94 LYS A CA 1
ATOM 677 C C . LYS A 1 94 ? 42.317 2.470 -38.699 1.00 87.94 94 LYS A C 1
ATOM 679 O O . LYS A 1 94 ? 43.444 2.895 -38.930 1.00 87.94 94 LYS A O 1
ATOM 684 N N . LEU A 1 95 ? 41.984 1.190 -38.854 1.00 89.50 95 LEU A N 1
ATOM 685 C CA . LEU A 1 95 ? 42.901 0.147 -39.324 1.00 89.50 95 LEU A CA 1
ATOM 686 C C . LEU A 1 95 ? 43.002 0.076 -40.858 1.00 89.50 95 LEU A C 1
ATOM 688 O O . LEU A 1 95 ? 43.774 -0.725 -41.374 1.00 89.50 95 LEU A O 1
ATOM 692 N N . GLY A 1 96 ? 42.258 0.909 -41.597 1.00 78.06 96 GLY A N 1
ATOM 693 C CA . GLY A 1 96 ? 42.372 0.994 -43.055 1.00 78.06 96 GLY A CA 1
ATOM 694 C C . GLY A 1 96 ? 41.702 -0.151 -43.819 1.00 78.06 96 GLY A C 1
ATOM 695 O O . GLY A 1 96 ? 42.010 -0.355 -44.992 1.00 78.06 96 GLY A O 1
ATOM 696 N N . PHE A 1 97 ? 40.752 -0.862 -43.202 1.00 72.56 97 PHE A N 1
ATOM 697 C CA . PHE A 1 97 ? 40.017 -1.973 -43.823 1.00 72.56 97 PHE A CA 1
ATOM 698 C C . PHE A 1 97 ? 39.367 -1.635 -45.190 1.00 72.56 97 PHE A C 1
ATOM 700 O O . PHE A 1 97 ? 39.418 -2.473 -46.088 1.00 72.56 97 PHE A O 1
ATOM 707 N N . PRO A 1 98 ? 38.831 -0.417 -45.439 1.00 68.25 98 PRO A N 1
ATOM 708 C CA . PRO A 1 98 ? 38.317 -0.032 -46.761 1.00 68.25 98 PRO A CA 1
ATOM 709 C C . PRO A 1 98 ? 39.375 -0.020 -47.877 1.00 68.25 98 PRO A C 1
ATOM 711 O O . PRO A 1 98 ? 39.025 -0.069 -49.052 1.00 68.25 98 PRO A O 1
ATOM 714 N N . GLY A 1 99 ? 40.662 0.060 -47.526 1.00 64.56 99 GLY A N 1
ATOM 715 C CA . GLY A 1 99 ? 41.770 -0.021 -48.476 1.00 64.56 99 GLY A CA 1
ATOM 716 C C . GLY A 1 99 ? 42.102 -1.447 -48.923 1.00 64.56 99 GLY A C 1
ATOM 717 O O . GLY A 1 99 ? 42.751 -1.600 -49.947 1.00 64.56 99 GLY A O 1
ATOM 718 N N . TRP A 1 100 ? 41.656 -2.474 -48.189 1.00 64.25 100 TRP A N 1
ATOM 719 C CA . TRP A 1 100 ? 41.871 -3.894 -48.525 1.00 64.25 100 TRP A CA 1
ATOM 720 C C . TRP A 1 100 ? 40.793 -4.470 -49.453 1.00 64.25 100 TRP A C 1
ATOM 722 O O . TRP A 1 100 ? 40.954 -5.562 -49.983 1.00 64.25 100 TRP A O 1
ATOM 732 N N . LEU A 1 101 ? 39.677 -3.753 -49.606 1.00 66.81 101 LEU A N 1
ATOM 733 C CA . LEU A 1 101 ? 38.545 -4.112 -50.467 1.00 66.81 101 LEU A CA 1
ATOM 734 C C . LEU A 1 101 ? 38.677 -3.570 -51.905 1.00 66.81 101 LEU A C 1
ATOM 736 O O . LEU A 1 101 ? 37.772 -3.789 -52.709 1.00 66.81 101 LEU A O 1
ATOM 740 N N . LYS A 1 102 ? 39.763 -2.850 -52.214 1.00 50.22 102 LYS A N 1
ATOM 741 C CA . LYS A 1 102 ? 40.174 -2.490 -53.580 1.00 50.22 102 LYS A CA 1
ATOM 742 C C . LYS A 1 102 ? 41.135 -3.535 -54.121 1.00 50.22 102 LYS A C 1
ATOM 744 O O . LYS A 1 102 ? 41.024 -3.820 -55.331 1.00 50.22 102 LYS A O 1
#